Protein AF-A0A933IF25-F1 (afdb_monomer)

Foldseek 3Di:
DDCVVVVVVVVCCVLPPVCPVVVVVCVVPPVAAEDEDEDDDDPVVVCVVVVHHYDYDDDNPPPDDCPVVPVPDDD

Nearest PDB structures (foldseek):
  6llq-assembly1_A  TM=3.844E-01  e=3.194E+00  unidentified
  3s4o-assembly2_B  TM=3.752E-01  e=2.978E+00  Leishmania major
  1r6h-assembly1_A  TM=4.211E-01  e=3.675E+00  Homo sapiens

Solvent-accessible surface area (backbone atoms only — not comparable to full-atom values): 4840 Å² total; per-residue (Å²): 132,77,66,62,69,57,52,52,58,50,49,59,59,74,72,45,83,83,42,57,70,57,52,58,49,37,72,77,32,79,91,49,51,72,44,82,34,52,79,94,77,62,75,50,66,60,40,42,74,71,66,28,44,66,38,81,50,86,76,55,77,91,82,49,83,53,70,74,50,57,78,73,43,89,129

pLDDT: mean 92.72, std 7.08, range [61.38, 98.44]

Sequence (75 aa):
MPITPIIERCRARLEDIELGGVREWKARHPGGRAVGCFPVYTPVEIIHAAGMLPVGLFGGGNTIELANADARFQS

Mean predicted aligned error: 4.29 Å

Radius of gyration: 15.27 Å; Cα contacts (8 Å, |Δi|>4): 47; chains: 1; bounding box: 39×23×40 Å

Secondary structure (DSSP, 8-state):
--SHHHHHHHHHHHS-TT-HHHHHHHHHSTT--EEEE-SS---HHHHHHTT-EEEE----GGGS-SHHHHTTS--

Structure (mmCIF, N/CA/C/O backbone):
data_AF-A0A933IF25-F1
#
_entry.id   AF-A0A933IF25-F1
#
loop_
_atom_site.group_PDB
_atom_site.id
_atom_site.type_symbol
_atom_site.label_atom_id
_atom_site.label_alt_id
_atom_site.label_comp_id
_atom_site.label_asym_id
_atom_site.label_entity_id
_atom_site.label_seq_id
_atom_site.pdbx_PDB_ins_code
_atom_site.Cartn_x
_atom_site.Cartn_y
_atom_site.Cartn_z
_atom_site.occupancy
_atom_site.B_iso_or_equiv
_atom_site.auth_seq_id
_atom_site.auth_comp_id
_atom_site.auth_asym_id
_atom_site.auth_atom_id
_atom_site.pdbx_PDB_model_num
ATOM 1 N N . MET A 1 1 ? -8.408 -5.579 -27.367 1.00 71.50 1 MET A N 1
ATOM 2 C CA . MET A 1 1 ? -7.621 -4.560 -26.637 1.00 71.50 1 MET A CA 1
ATOM 3 C C . MET A 1 1 ? -6.195 -5.080 -26.512 1.00 71.50 1 MET A C 1
ATOM 5 O O . MET A 1 1 ? -6.060 -6.230 -26.112 1.00 71.50 1 MET A O 1
ATOM 9 N N . PRO A 1 2 ? -5.154 -4.325 -26.902 1.00 91.69 2 PRO A N 1
ATOM 10 C CA . PRO A 1 2 ? -3.771 -4.756 -26.695 1.00 91.69 2 PRO A CA 1
ATOM 11 C C . PRO A 1 2 ? -3.457 -4.827 -25.192 1.00 91.69 2 PRO A C 1
ATOM 13 O O . PRO A 1 2 ? -4.001 -4.046 -24.416 1.00 91.69 2 PRO A O 1
ATOM 16 N N . ILE A 1 3 ? -2.598 -5.760 -24.774 1.00 96.12 3 ILE A N 1
ATOM 17 C CA . ILE A 1 3 ? -2.234 -5.960 -23.357 1.00 96.12 3 ILE A CA 1
ATOM 18 C C . ILE A 1 3 ? -1.280 -4.876 -22.829 1.00 96.12 3 ILE A C 1
ATOM 20 O O . ILE A 1 3 ? -1.297 -4.554 -21.643 1.00 96.12 3 ILE A O 1
ATOM 24 N N . THR A 1 4 ? -0.493 -4.259 -23.713 1.00 97.44 4 THR A N 1
ATOM 25 C CA . THR A 1 4 ? 0.547 -3.280 -23.364 1.00 97.44 4 THR A CA 1
ATOM 26 C C . THR A 1 4 ? 0.041 -2.120 -22.495 1.00 97.44 4 THR A C 1
ATOM 28 O O . THR A 1 4 ? 0.630 -1.888 -21.443 1.00 97.44 4 THR A O 1
ATOM 31 N N . PRO A 1 5 ? -1.083 -1.440 -22.807 1.00 96.88 5 PRO A N 1
ATOM 32 C CA . PRO A 1 5 ? -1.582 -0.347 -21.967 1.00 96.88 5 PRO A CA 1
ATOM 33 C C . PRO A 1 5 ? -2.001 -0.784 -20.555 1.00 96.88 5 PRO A C 1
ATOM 35 O O . PRO A 1 5 ? -2.001 0.023 -19.627 1.00 96.88 5 PRO A O 1
ATOM 38 N N . ILE A 1 6 ? -2.384 -2.053 -20.372 1.00 96.06 6 ILE A N 1
ATOM 39 C CA . ILE A 1 6 ? -2.712 -2.597 -19.048 1.00 96.06 6 ILE A CA 1
ATOM 40 C C . ILE A 1 6 ? -1.429 -2.757 -18.233 1.00 96.06 6 ILE A C 1
ATOM 42 O O . ILE A 1 6 ? -1.395 -2.329 -17.081 1.00 96.06 6 ILE A O 1
ATOM 46 N N . ILE A 1 7 ? -0.379 -3.311 -18.845 1.00 97.12 7 ILE A N 1
ATOM 47 C CA . ILE A 1 7 ? 0.933 -3.499 -18.214 1.00 97.12 7 ILE A CA 1
ATOM 48 C C . ILE A 1 7 ? 1.512 -2.153 -17.776 1.00 97.12 7 ILE A C 1
ATOM 50 O O . ILE A 1 7 ? 1.876 -2.012 -16.611 1.00 97.12 7 ILE A O 1
ATOM 54 N N . GLU A 1 8 ? 1.507 -1.150 -18.655 1.00 96.81 8 GLU A N 1
ATOM 55 C CA . GLU A 1 8 ? 2.027 0.186 -18.331 1.00 96.81 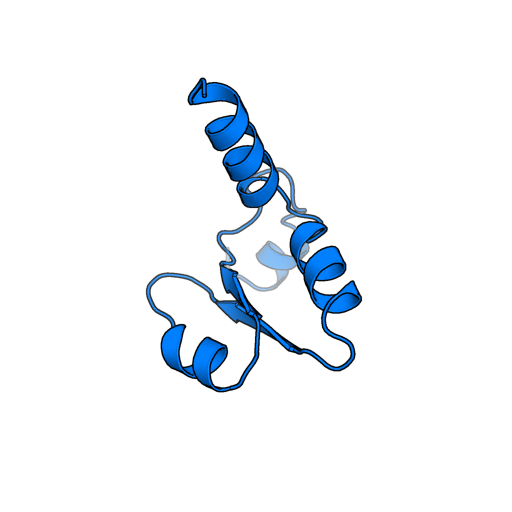8 GLU A CA 1
ATOM 56 C C . GLU A 1 8 ? 1.272 0.836 -17.165 1.00 96.81 8 GLU A C 1
ATOM 58 O O . GLU A 1 8 ? 1.873 1.389 -16.245 1.00 96.81 8 GLU A O 1
ATOM 63 N N . ARG A 1 9 ? -0.059 0.694 -17.125 1.00 94.19 9 ARG A N 1
ATOM 64 C CA . ARG A 1 9 ? -0.868 1.190 -16.000 1.00 94.19 9 ARG A CA 1
ATOM 65 C C . ARG A 1 9 ? -0.573 0.494 -14.672 1.00 94.19 9 ARG A C 1
ATOM 67 O O . ARG A 1 9 ? -0.744 1.123 -13.625 1.00 94.19 9 ARG A O 1
ATOM 74 N N . CYS A 1 10 ? -0.250 -0.796 -14.697 1.00 95.19 10 CYS A N 1
ATOM 75 C CA . CYS A 1 10 ? 0.119 -1.546 -13.498 1.00 95.19 10 CYS A CA 1
ATOM 76 C C . CYS A 1 10 ? 1.524 -1.155 -13.035 1.00 95.19 10 CYS A C 1
ATOM 78 O O . CYS A 1 10 ? 1.705 -0.858 -11.858 1.00 95.19 10 CYS A O 1
ATOM 80 N N . ARG A 1 11 ? 2.481 -1.076 -13.967 1.00 94.62 11 ARG A N 1
ATOM 81 C CA . ARG A 1 11 ? 3.860 -0.646 -13.715 1.00 94.62 11 ARG A CA 1
ATOM 82 C C . ARG A 1 11 ? 3.905 0.728 -13.053 1.00 94.62 11 ARG A C 1
ATOM 84 O O . ARG A 1 11 ? 4.459 0.850 -11.969 1.00 94.62 11 ARG A O 1
ATOM 91 N N . ALA A 1 12 ? 3.218 1.713 -13.633 1.00 93.69 12 ALA A N 1
ATOM 92 C CA . ALA A 1 12 ? 3.173 3.072 -13.096 1.00 93.69 12 ALA A CA 1
ATOM 93 C C . ALA A 1 12 ? 2.647 3.142 -11.650 1.00 93.69 12 ALA A C 1
ATOM 95 O O . ALA A 1 12 ? 3.036 4.030 -10.907 1.00 93.69 12 ALA A O 1
ATOM 96 N N . ARG A 1 13 ? 1.769 2.215 -11.237 1.00 91.94 13 ARG A N 1
ATOM 97 C CA . ARG A 1 13 ? 1.280 2.128 -9.848 1.00 91.94 13 ARG A CA 1
ATOM 98 C C . ARG A 1 13 ? 2.240 1.405 -8.912 1.00 91.94 13 ARG A C 1
ATOM 100 O O . ARG A 1 13 ? 2.257 1.714 -7.730 1.00 91.94 13 ARG A O 1
ATOM 107 N N . LEU A 1 14 ? 2.968 0.409 -9.412 1.00 91.75 14 LEU A N 1
ATOM 108 C CA . LEU A 1 14 ? 3.937 -0.350 -8.620 1.00 91.75 14 LEU A CA 1
ATOM 109 C C . LEU A 1 14 ? 5.193 0.474 -8.320 1.00 91.75 14 LEU A C 1
ATOM 111 O O . LEU A 1 14 ? 5.763 0.339 -7.246 1.00 91.75 14 LEU A O 1
ATOM 115 N N . GLU A 1 15 ? 5.602 1.321 -9.262 1.00 91.31 15 GLU A N 1
ATOM 116 C CA . GLU A 1 15 ? 6.800 2.164 -9.168 1.00 91.31 15 GLU A CA 1
ATOM 117 C C . GLU A 1 15 ? 6.512 3.541 -8.513 1.00 91.31 15 GLU A C 1
ATOM 119 O O . GLU A 1 15 ? 7.406 4.375 -8.393 1.00 91.31 15 GLU A O 1
ATOM 124 N N . ASP A 1 16 ? 5.274 3.790 -8.066 1.00 92.81 16 ASP A N 1
ATOM 125 C CA . ASP A 1 16 ? 4.839 5.049 -7.442 1.00 92.81 16 ASP A CA 1
ATOM 126 C C . ASP A 1 16 ? 5.263 5.143 -5.966 1.00 92.81 16 ASP A C 1
ATOM 128 O O . ASP A 1 16 ? 4.534 4.754 -5.050 1.00 92.81 16 ASP A O 1
ATOM 132 N N . ILE A 1 17 ? 6.447 5.708 -5.734 1.00 91.62 17 ILE A N 1
ATOM 133 C CA . ILE A 1 17 ? 6.991 5.961 -4.389 1.00 91.62 17 ILE A CA 1
ATOM 134 C C . ILE A 1 17 ? 6.362 7.179 -3.692 1.00 91.62 17 ILE A C 1
ATOM 136 O O . ILE A 1 17 ? 6.459 7.312 -2.474 1.00 91.62 17 ILE A O 1
ATOM 140 N N . GLU A 1 18 ? 5.687 8.049 -4.446 1.00 92.25 18 GLU A N 1
ATOM 141 C CA . GLU A 1 18 ? 5.058 9.283 -3.947 1.00 92.25 18 GLU A CA 1
ATOM 142 C C . GLU A 1 18 ? 3.612 9.058 -3.465 1.00 92.25 18 GLU A C 1
ATOM 144 O O . GLU A 1 18 ? 2.936 9.975 -2.966 1.00 92.25 18 GLU A O 1
ATOM 149 N N . LEU A 1 19 ? 3.132 7.815 -3.593 1.00 94.69 19 LEU A N 1
ATOM 150 C CA . LEU A 1 19 ? 1.793 7.369 -3.220 1.00 94.69 19 LEU A CA 1
ATOM 151 C C . LEU A 1 19 ? 0.690 8.175 -3.932 1.00 94.69 19 LEU A C 1
ATOM 153 O O . LEU A 1 19 ? -0.397 8.389 -3.378 1.00 94.69 19 LEU A O 1
ATOM 157 N N . GLY A 1 20 ? 0.944 8.625 -5.163 1.00 96.19 20 GLY A N 1
ATOM 158 C CA . GLY A 1 20 ? -0.021 9.319 -6.015 1.00 96.19 20 GLY A CA 1
ATOM 159 C C . GLY A 1 20 ? -1.325 8.535 -6.182 1.00 96.19 20 GLY A C 1
ATOM 160 O O . GLY A 1 20 ? -2.408 9.074 -5.941 1.00 96.19 20 GLY A O 1
ATOM 161 N N . GLY A 1 21 ? -1.241 7.231 -6.454 1.00 95.50 21 GLY A N 1
ATOM 162 C CA . GLY A 1 21 ? -2.414 6.358 -6.568 1.00 95.50 21 GLY A CA 1
ATOM 163 C C . GLY A 1 21 ? -3.244 6.270 -5.278 1.00 95.50 21 GLY A C 1
ATOM 164 O O . GLY A 1 21 ? -4.476 6.190 -5.327 1.00 95.50 21 GLY A O 1
ATOM 165 N N . VAL A 1 22 ? -2.594 6.349 -4.110 1.00 97.31 22 VAL A N 1
ATOM 166 C CA . VAL A 1 22 ? -3.274 6.389 -2.803 1.00 97.31 22 VAL A CA 1
ATOM 167 C C . VAL A 1 22 ? -3.995 7.723 -2.621 1.00 97.31 22 VAL A C 1
ATOM 169 O O . VAL A 1 22 ? -5.144 7.745 -2.175 1.00 97.31 22 VAL A O 1
ATOM 172 N N . ARG A 1 23 ? -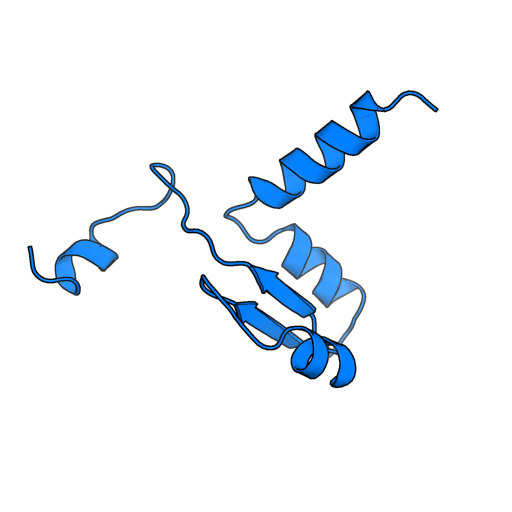3.363 8.842 -2.998 1.00 97.38 23 ARG A N 1
ATOM 173 C CA . ARG A 1 23 ? -3.977 10.180 -2.943 1.00 97.38 23 ARG A CA 1
ATOM 174 C C . ARG A 1 23 ? -5.207 10.263 -3.846 1.00 97.38 23 ARG A C 1
ATOM 176 O O . ARG A 1 23 ? -6.260 10.703 -3.388 1.00 97.38 23 ARG A O 1
ATOM 183 N N . GLU A 1 24 ? -5.112 9.768 -5.079 1.00 9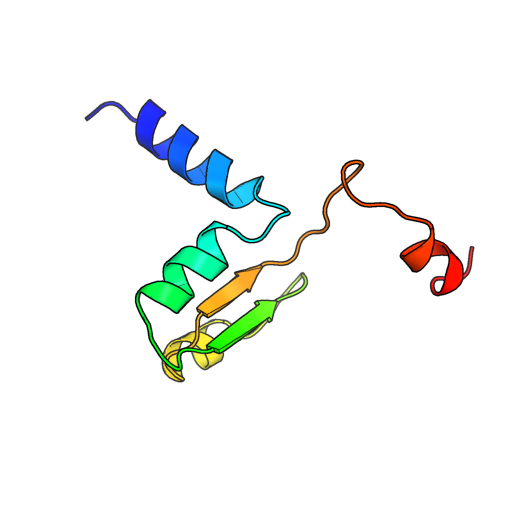7.12 24 GLU A N 1
ATOM 184 C CA . GLU A 1 24 ? -6.242 9.680 -6.014 1.00 97.12 24 GLU A CA 1
ATOM 185 C C . GLU A 1 24 ? -7.383 8.811 -5.477 1.00 97.12 24 GLU A C 1
ATOM 187 O O . GLU A 1 24 ? -8.562 9.127 -5.659 1.00 97.12 24 GLU A O 1
ATOM 192 N N . TRP A 1 25 ? -7.060 7.690 -4.824 1.00 97.50 25 TRP A N 1
ATOM 193 C CA . TRP A 1 25 ? -8.073 6.856 -4.187 1.00 97.50 25 TRP A CA 1
ATOM 194 C C . TRP A 1 25 ? -8.767 7.604 -3.045 1.00 97.50 25 TRP A C 1
ATOM 196 O O . TRP A 1 25 ? -9.995 7.635 -3.018 1.00 97.50 25 TRP A O 1
ATOM 206 N N . LYS A 1 26 ? -8.018 8.276 -2.162 1.00 97.62 26 LYS A N 1
ATOM 207 C CA . LYS A 1 26 ? -8.586 9.055 -1.047 1.00 97.62 26 LYS A CA 1
ATOM 208 C C . LYS A 1 26 ? -9.439 10.232 -1.521 1.00 97.62 26 LYS A C 1
ATOM 210 O O . LYS A 1 26 ? -10.462 10.511 -0.908 1.00 97.62 26 LYS A O 1
ATOM 215 N N . ALA A 1 27 ? -9.067 10.890 -2.620 1.00 97.94 27 ALA A N 1
ATOM 216 C CA . ALA A 1 27 ? -9.874 11.960 -3.212 1.00 97.94 27 ALA A CA 1
ATOM 217 C C . ALA A 1 27 ? -11.256 11.460 -3.675 1.00 97.94 27 ALA A C 1
ATOM 219 O O . ALA A 1 27 ? -12.248 12.172 -3.546 1.00 97.94 27 ALA A O 1
ATOM 220 N N . ARG A 1 28 ? 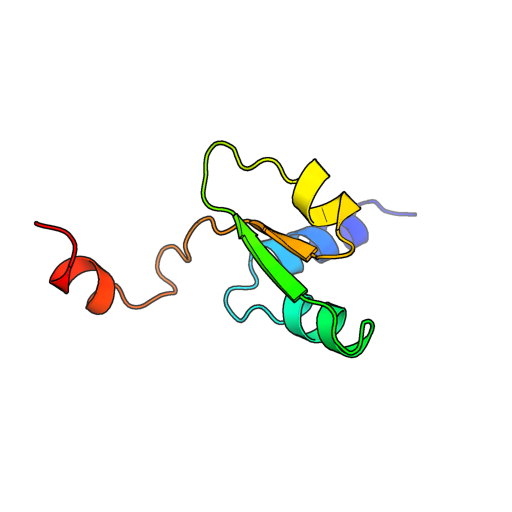-11.333 10.215 -4.167 1.00 97.94 28 ARG A N 1
ATOM 221 C CA . ARG A 1 28 ? -12.589 9.559 -4.575 1.00 97.94 28 ARG A CA 1
ATOM 222 C C . ARG A 1 28 ? -13.366 8.925 -3.418 1.00 97.94 28 ARG A C 1
ATOM 224 O O . ARG A 1 28 ? -14.533 8.599 -3.599 1.00 97.94 28 ARG A O 1
ATOM 231 N N . HIS A 1 29 ? -12.742 8.764 -2.252 1.00 97.69 29 HIS A N 1
ATOM 232 C CA . HIS A 1 29 ? -13.349 8.183 -1.052 1.00 97.69 29 HIS A CA 1
ATOM 233 C C . HIS A 1 29 ? -13.151 9.133 0.140 1.00 97.69 29 HIS A C 1
ATOM 235 O O . HIS A 1 29 ? -12.296 8.871 0.992 1.00 97.69 29 HIS A O 1
ATOM 241 N N . PRO A 1 30 ? -13.898 10.254 0.216 1.00 96.56 30 PRO A N 1
ATOM 242 C CA . PRO A 1 30 ? -13.786 11.197 1.325 1.00 96.56 30 PRO A CA 1
ATOM 243 C C . PRO A 1 30 ? -13.975 10.502 2.677 1.00 96.56 30 PRO A C 1
ATOM 245 O O . PRO A 1 30 ? -14.921 9.744 2.872 1.00 96.56 30 PRO A O 1
ATOM 248 N N . GLY A 1 31 ? -13.048 10.728 3.609 1.00 95.44 31 GLY A N 1
ATOM 249 C CA . GLY A 1 31 ? -13.028 10.040 4.909 1.00 95.44 31 GLY A CA 1
ATOM 250 C C . GLY A 1 31 ? -12.493 8.599 4.874 1.00 95.44 31 GLY A C 1
ATOM 251 O O . GLY A 1 31 ? -12.271 8.011 5.933 1.00 95.44 31 GLY A O 1
ATOM 252 N N . GLY A 1 32 ? -12.221 8.049 3.687 1.00 96.69 32 GLY A N 1
ATOM 253 C CA . GLY A 1 32 ? -11.598 6.744 3.498 1.00 96.69 32 GLY A CA 1
ATOM 254 C C . GLY A 1 32 ? -10.181 6.693 4.071 1.00 96.69 32 GLY A C 1
ATOM 255 O O . GLY A 1 32 ? -9.396 7.646 3.975 1.00 96.69 32 GLY A O 1
ATOM 256 N N . ARG A 1 33 ? -9.838 5.554 4.674 1.00 98.12 33 ARG A N 1
ATOM 257 C CA . ARG A 1 33 ? -8.512 5.302 5.251 1.00 98.12 33 ARG A CA 1
ATOM 258 C C . ARG A 1 33 ? -7.718 4.354 4.360 1.00 98.12 33 ARG A C 1
ATOM 260 O O . ARG A 1 33 ? -8.292 3.509 3.681 1.00 98.12 33 ARG A O 1
ATOM 267 N N . ALA A 1 34 ? -6.401 4.505 4.383 1.00 98.12 34 ALA A N 1
ATOM 268 C CA . ALA A 1 34 ? -5.461 3.605 3.729 1.00 98.12 34 ALA A CA 1
ATOM 269 C C . ALA A 1 34 ? -4.539 2.998 4.791 1.00 98.12 34 ALA A C 1
ATOM 271 O O . ALA A 1 34 ? -4.174 3.688 5.745 1.00 98.12 34 ALA A O 1
ATOM 272 N N . VAL A 1 35 ? -4.184 1.725 4.633 1.00 98.25 35 VAL A N 1
ATOM 273 C CA . VAL A 1 35 ? -3.368 0.963 5.586 1.00 98.25 35 VAL A CA 1
ATOM 274 C C . VAL A 1 35 ? -2.143 0.415 4.865 1.00 98.25 35 VAL A C 1
ATOM 276 O O . VAL A 1 35 ? -2.270 -0.348 3.908 1.00 98.25 35 VAL A O 1
ATOM 279 N N . GLY A 1 36 ? -0.957 0.809 5.331 1.00 97.19 36 GLY A N 1
ATOM 280 C CA . GLY A 1 36 ? 0.316 0.289 4.838 1.00 97.19 36 GLY A CA 1
ATOM 281 C C . GLY A 1 36 ? 0.530 -1.161 5.273 1.00 97.19 36 GLY A C 1
ATOM 282 O O . GLY A 1 36 ? 0.407 -1.478 6.452 1.00 97.19 36 GLY A O 1
ATOM 283 N N . CYS A 1 37 ? 0.845 -2.027 4.317 1.00 97.44 37 CYS A N 1
ATOM 284 C CA . CYS A 1 37 ? 1.001 -3.467 4.480 1.00 97.44 37 CYS A CA 1
ATOM 285 C C . CYS A 1 37 ? 2.434 -3.845 4.089 1.00 97.44 37 CYS A C 1
ATOM 287 O O . CYS A 1 37 ? 2.766 -3.872 2.901 1.00 97.44 37 CYS A O 1
ATOM 289 N N . PHE A 1 38 ? 3.290 -4.105 5.077 1.00 95.19 38 PHE A N 1
ATOM 290 C CA . PHE A 1 38 ? 4.640 -4.609 4.820 1.00 95.19 38 PHE A CA 1
ATOM 291 C C . PHE A 1 38 ? 4.612 -6.118 4.504 1.00 95.19 38 PHE A C 1
ATOM 293 O O . PHE A 1 38 ? 3.700 -6.825 4.948 1.00 95.19 38 PHE A O 1
ATOM 300 N N . PRO A 1 39 ? 5.602 -6.631 3.751 1.00 93.25 39 PRO A N 1
ATOM 301 C CA . PRO A 1 39 ? 5.783 -8.061 3.535 1.00 93.25 39 PRO A CA 1
ATOM 302 C C . PRO A 1 39 ? 5.955 -8.844 4.848 1.00 93.25 39 PRO A C 1
ATOM 304 O O . PRO A 1 39 ? 6.415 -8.306 5.850 1.00 93.25 39 PRO A O 1
ATOM 307 N N . VAL A 1 40 ? 5.662 -10.147 4.882 1.00 93.12 40 VAL A N 1
ATOM 308 C CA . VAL A 1 40 ? 5.221 -10.994 3.750 1.00 93.12 40 VAL A CA 1
ATOM 309 C C . VAL A 1 40 ? 3.700 -11.153 3.697 1.00 93.12 40 VAL A C 1
ATOM 311 O O . VAL A 1 40 ? 3.137 -11.231 2.610 1.00 93.12 40 VAL A O 1
ATOM 314 N N . TYR A 1 41 ? 3.029 -11.164 4.850 1.00 94.56 41 TYR A N 1
ATOM 315 C CA . TYR A 1 41 ? 1.580 -11.322 4.937 1.00 94.56 41 TYR A CA 1
ATOM 316 C C . TYR A 1 41 ? 0.961 -10.266 5.852 1.00 94.56 41 TYR A C 1
ATOM 318 O O . TYR A 1 41 ? 1.404 -10.048 6.976 1.00 94.56 41 TYR A O 1
ATOM 326 N N . THR A 1 42 ? -0.107 -9.648 5.356 1.00 96.69 42 THR A N 1
ATOM 327 C CA . THR A 1 42 ? -1.044 -8.800 6.097 1.00 96.69 42 THR A CA 1
ATOM 328 C C . THR A 1 42 ? -2.452 -9.284 5.732 1.00 96.69 42 THR A C 1
ATOM 330 O O . THR A 1 42 ? -2.669 -9.572 4.554 1.00 96.69 42 THR A O 1
ATOM 333 N N . PRO A 1 43 ? -3.415 -9.369 6.670 1.00 96.94 43 PRO A N 1
ATOM 334 C CA . PRO A 1 43 ? -4.790 -9.779 6.367 1.00 96.94 43 PRO A CA 1
ATOM 335 C C . PRO A 1 43 ? -5.546 -8.674 5.606 1.00 96.94 43 PRO A C 1
ATOM 337 O O . PRO A 1 43 ? -6.362 -7.936 6.171 1.00 96.94 43 PRO A O 1
ATOM 340 N N . VAL A 1 44 ? -5.237 -8.516 4.317 1.00 97.94 44 VAL A N 1
ATOM 341 C CA . VAL A 1 44 ? -5.764 -7.454 3.443 1.00 97.94 44 VAL A CA 1
ATOM 342 C C . VAL A 1 44 ? -7.281 -7.521 3.291 1.00 97.94 44 VAL A C 1
ATOM 344 O O . VAL A 1 44 ? -7.927 -6.495 3.080 1.00 97.94 44 VAL A O 1
ATOM 347 N N . GLU A 1 45 ? -7.859 -8.704 3.464 1.00 98.12 45 GLU A N 1
ATOM 348 C CA . GLU A 1 45 ? -9.292 -8.962 3.436 1.00 98.12 45 GLU A CA 1
ATOM 349 C C . GLU A 1 45 ? -10.015 -8.214 4.559 1.00 98.12 45 GLU A C 1
ATOM 351 O O . GLU A 1 45 ? -11.080 -7.648 4.323 1.00 98.12 45 GLU A O 1
ATOM 356 N N . ILE A 1 46 ? -9.426 -8.139 5.760 1.00 98.31 46 ILE A N 1
ATOM 357 C CA . ILE A 1 46 ? -10.012 -7.414 6.900 1.00 98.31 46 ILE A CA 1
ATOM 358 C C . ILE A 1 46 ? -9.992 -5.905 6.638 1.00 98.31 46 ILE A C 1
ATOM 360 O O . ILE A 1 46 ? -10.974 -5.208 6.891 1.00 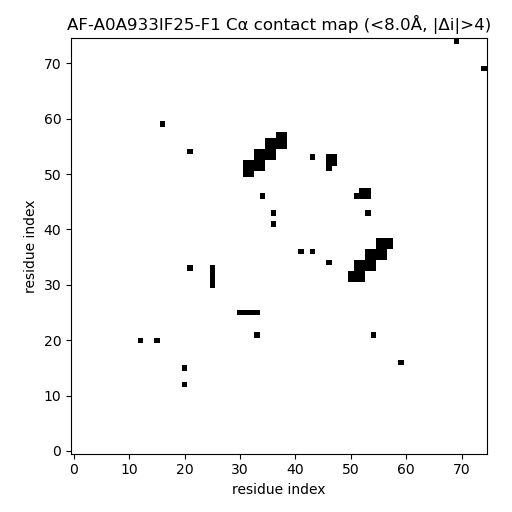98.31 46 ILE A O 1
ATOM 364 N N . ILE A 1 47 ? -8.884 -5.396 6.093 1.00 98.38 47 ILE A N 1
ATOM 365 C CA . ILE A 1 47 ? -8.727 -3.978 5.739 1.00 98.38 47 ILE A CA 1
ATOM 366 C C . ILE A 1 47 ? -9.757 -3.589 4.673 1.00 98.38 47 ILE A C 1
ATOM 368 O O . ILE A 1 47 ? -10.455 -2.586 4.825 1.00 98.38 47 ILE A O 1
ATOM 372 N N . HIS A 1 48 ? -9.889 -4.412 3.629 1.00 97.81 48 HIS A N 1
ATOM 373 C CA . HIS A 1 48 ? -10.882 -4.217 2.578 1.00 97.81 48 HIS A CA 1
ATOM 374 C C . HIS A 1 48 ? -12.302 -4.253 3.154 1.00 97.81 48 HIS A C 1
ATOM 376 O O . HIS A 1 48 ? -13.074 -3.327 2.914 1.00 97.81 48 HIS A O 1
ATOM 382 N N . ALA A 1 49 ? -12.647 -5.271 3.949 1.00 98.06 49 ALA A N 1
ATOM 383 C CA . ALA A 1 49 ? -13.979 -5.414 4.539 1.00 98.06 49 ALA A CA 1
ATOM 384 C C . ALA A 1 49 ? -14.375 -4.214 5.417 1.00 98.06 49 ALA A C 1
ATOM 386 O O . ALA A 1 49 ? -15.550 -3.863 5.491 1.00 98.06 49 ALA A O 1
ATOM 387 N N . ALA A 1 50 ? -13.400 -3.538 6.028 1.00 97.75 50 ALA A N 1
ATOM 388 C CA . ALA A 1 50 ? -13.605 -2.305 6.782 1.00 97.75 50 ALA A CA 1
ATOM 389 C C . ALA A 1 50 ? -13.752 -1.036 5.907 1.00 97.75 50 ALA A C 1
ATOM 391 O O . ALA A 1 50 ? -13.789 0.074 6.438 1.00 97.75 50 ALA A O 1
ATOM 392 N N . GLY A 1 51 ? -13.810 -1.167 4.578 1.00 96.81 51 GLY A N 1
ATOM 393 C CA . GLY A 1 51 ? -13.935 -0.049 3.638 1.00 96.81 51 GLY A CA 1
ATOM 394 C C . GLY A 1 51 ? -12.650 0.767 3.466 1.00 96.81 51 GLY A C 1
ATOM 395 O O . GLY A 1 51 ? -12.704 1.934 3.072 1.00 96.81 51 GLY A O 1
ATOM 396 N N . MET A 1 52 ? -11.492 0.187 3.791 1.00 98.44 52 MET A N 1
ATOM 397 C CA . MET A 1 52 ? -10.188 0.847 3.715 1.00 98.44 52 MET A CA 1
ATOM 398 C C . MET A 1 52 ? -9.360 0.320 2.537 1.00 98.44 52 MET A C 1
ATOM 400 O O . MET A 1 52 ? -9.565 -0.795 2.061 1.00 98.44 52 MET A O 1
ATOM 404 N N . LEU A 1 53 ? -8.390 1.116 2.079 1.00 98.31 53 LEU A N 1
ATOM 405 C CA . LEU A 1 53 ? -7.445 0.720 1.033 1.00 98.31 53 LEU A CA 1
ATOM 406 C C . LEU A 1 53 ? -6.217 0.014 1.638 1.00 98.31 53 LEU A C 1
ATOM 408 O O . LEU A 1 53 ? -5.421 0.687 2.300 1.00 98.31 53 LEU A O 1
ATOM 412 N N . PRO A 1 54 ? -5.993 -1.288 1.393 1.00 98.00 54 PRO A N 1
ATOM 413 C CA . PRO A 1 54 ? -4.702 -1.910 1.672 1.00 98.00 54 PRO A CA 1
ATOM 414 C C . PRO A 1 54 ? -3.651 -1.425 0.660 1.00 98.00 54 PRO A C 1
ATOM 416 O O . PRO A 1 54 ? -3.886 -1.437 -0.548 1.00 98.00 54 PRO A O 1
ATOM 419 N N . VAL A 1 55 ? -2.488 -0.995 1.150 1.00 97.38 55 VAL A N 1
ATOM 420 C CA . VAL A 1 55 ? -1.379 -0.464 0.342 1.00 97.38 55 VAL A CA 1
ATOM 421 C C . VAL A 1 55 ? -0.118 -1.265 0.638 1.00 97.38 55 VAL A C 1
ATOM 423 O O . VAL A 1 55 ? 0.404 -1.191 1.745 1.00 97.38 55 VAL A O 1
ATOM 426 N N . GLY A 1 56 ? 0.385 -2.024 -0.334 1.00 95.69 56 GLY A N 1
ATOM 427 C CA . GLY A 1 56 ? 1.640 -2.766 -0.181 1.00 95.69 56 GLY A CA 1
ATOM 428 C C . GLY A 1 56 ? 2.852 -1.833 -0.106 1.00 95.69 56 GLY A C 1
ATOM 429 O O . GLY 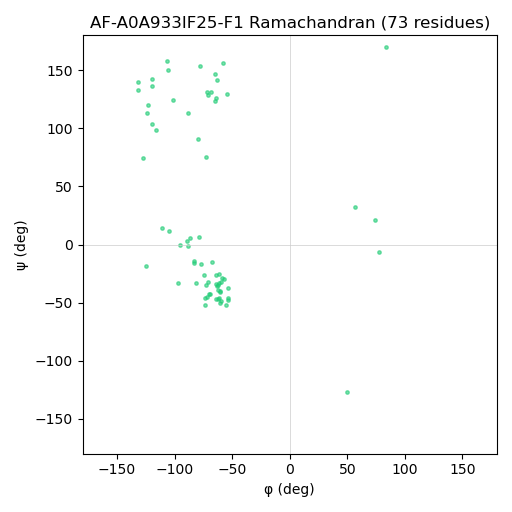A 1 56 ? 2.991 -0.949 -0.947 1.00 95.69 56 GLY A O 1
ATOM 430 N N . LEU A 1 57 ? 3.728 -2.037 0.880 1.00 94.38 57 LEU A N 1
ATOM 431 C CA . LEU A 1 57 ? 4.951 -1.254 1.084 1.00 94.38 57 LEU A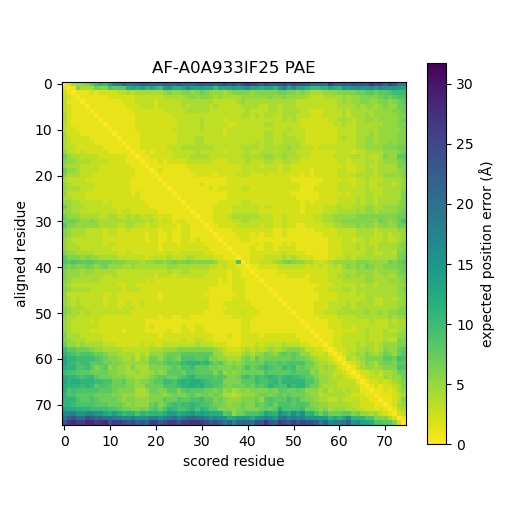 CA 1
ATOM 432 C C . LEU A 1 57 ? 6.184 -2.151 0.922 1.00 94.38 57 LEU A C 1
ATOM 434 O O . LEU A 1 57 ? 6.572 -2.849 1.853 1.00 94.38 57 LEU A O 1
ATOM 438 N N . PHE A 1 58 ? 6.809 -2.126 -0.257 1.00 91.12 58 PHE A N 1
ATOM 439 C CA . PHE A 1 58 ? 7.935 -3.009 -0.614 1.00 91.12 58 PHE A CA 1
ATOM 440 C C . PHE A 1 58 ? 9.308 -2.309 -0.608 1.00 91.12 58 PHE A C 1
ATOM 442 O O . PHE A 1 58 ? 10.296 -2.874 -1.069 1.00 91.12 58 PHE A O 1
ATOM 449 N N . GLY A 1 59 ? 9.378 -1.092 -0.061 1.00 87.81 59 GLY A N 1
ATOM 450 C CA . GLY A 1 59 ? 10.565 -0.235 -0.113 1.00 87.81 59 GLY A CA 1
ATOM 451 C C . GLY A 1 59 ? 10.665 0.561 -1.418 1.00 87.81 59 GLY A C 1
ATOM 452 O O . GLY A 1 59 ? 9.899 0.343 -2.352 1.00 87.81 59 GLY A O 1
ATOM 453 N N . GLY A 1 60 ? 11.601 1.510 -1.466 1.00 86.31 60 GLY A N 1
ATOM 454 C CA . GLY A 1 60 ? 11.846 2.363 -2.639 1.00 86.31 60 GLY A CA 1
ATOM 455 C C . GLY A 1 60 ? 13.176 2.092 -3.339 1.00 86.31 60 GLY A C 1
ATOM 456 O O . GLY A 1 60 ? 13.637 2.919 -4.111 1.00 86.31 60 GLY A O 1
ATOM 457 N N . GLY A 1 61 ? 13.846 0.971 -3.050 1.00 83.00 61 GLY A N 1
ATOM 458 C CA . GLY A 1 61 ? 15.179 0.693 -3.597 1.00 83.00 61 GLY A CA 1
ATOM 459 C C . GLY A 1 61 ? 16.138 1.876 -3.401 1.00 83.00 61 GLY A C 1
ATOM 460 O O . GLY A 1 61 ? 16.258 2.398 -2.297 1.00 83.00 61 GLY A O 1
ATOM 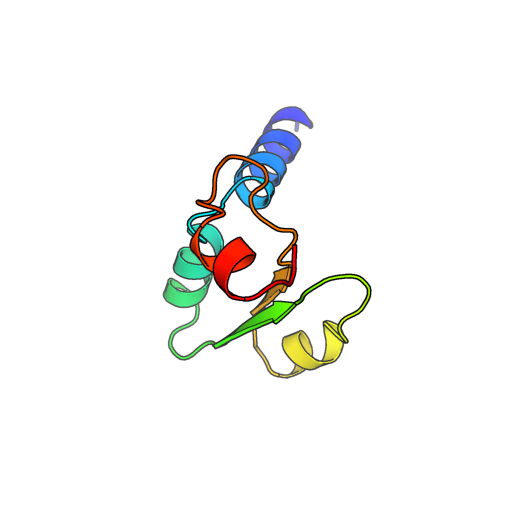461 N N . ASN A 1 62 ? 16.767 2.333 -4.488 1.00 83.44 62 ASN A N 1
ATOM 462 C CA . ASN A 1 62 ? 17.716 3.455 -4.473 1.00 83.44 62 ASN A CA 1
ATOM 463 C C . ASN A 1 62 ? 17.056 4.839 -4.621 1.00 83.44 62 ASN A C 1
ATOM 465 O O . ASN A 1 62 ? 17.762 5.833 -4.769 1.00 83.44 62 ASN A O 1
ATOM 469 N N . THR A 1 63 ? 15.723 4.926 -4.641 1.00 84.38 63 THR A N 1
ATOM 470 C CA . THR A 1 63 ? 15.006 6.200 -4.825 1.00 84.38 63 THR A CA 1
ATOM 471 C C . THR A 1 63 ? 14.584 6.846 -3.506 1.00 84.38 63 THR A C 1
ATOM 473 O O . THR A 1 63 ? 13.979 7.914 -3.526 1.00 84.38 63 THR A O 1
ATOM 476 N N . ILE A 1 64 ? 14.879 6.215 -2.365 1.00 84.62 64 ILE A N 1
ATOM 477 C CA . ILE A 1 64 ? 14.603 6.742 -1.025 1.00 84.62 64 ILE A CA 1
ATOM 478 C C . ILE A 1 64 ? 15.924 6.891 -0.270 1.00 84.62 64 ILE A C 1
ATOM 480 O O . ILE A 1 64 ? 16.777 6.007 -0.306 1.00 84.62 64 ILE A O 1
ATOM 484 N N . GLU A 1 65 ? 16.086 8.017 0.422 1.00 84.94 65 GLU A N 1
ATOM 485 C CA . GLU A 1 65 ? 17.268 8.287 1.237 1.00 84.94 65 GLU A CA 1
ATOM 486 C C . GLU A 1 65 ? 17.371 7.304 2.417 1.00 84.94 65 GLU A C 1
ATOM 488 O O . GLU A 1 65 ? 16.467 7.202 3.251 1.00 84.94 65 GLU A O 1
ATOM 493 N N . LEU A 1 66 ? 18.505 6.603 2.504 1.00 84.88 66 LEU A N 1
ATOM 494 C CA . LEU A 1 66 ? 18.741 5.561 3.507 1.00 84.88 66 LEU A CA 1
ATOM 495 C C . LEU A 1 66 ? 19.203 6.105 4.862 1.00 84.88 66 LEU A C 1
ATOM 497 O O . LEU A 1 66 ? 19.071 5.402 5.856 1.00 84.88 66 LEU A O 1
ATOM 501 N N . ALA A 1 67 ? 19.655 7.361 4.946 1.00 85.56 67 ALA A N 1
ATOM 502 C CA . ALA A 1 67 ? 20.212 7.934 6.175 1.00 85.56 67 ALA A CA 1
ATOM 503 C C . ALA A 1 67 ? 19.273 7.787 7.389 1.00 85.56 67 ALA A C 1
ATOM 505 O O . ALA A 1 67 ? 19.707 7.498 8.504 1.00 85.56 67 ALA A O 1
ATOM 506 N N . ASN A 1 68 ? 17.960 7.930 7.173 1.00 84.12 68 ASN A N 1
ATOM 507 C CA . ASN A 1 68 ? 16.963 7.742 8.227 1.00 84.12 68 ASN A CA 1
ATOM 508 C C . ASN A 1 68 ? 16.785 6.283 8.660 1.00 84.12 68 ASN A C 1
ATOM 510 O O . ASN A 1 68 ? 16.447 6.044 9.825 1.00 84.12 68 ASN A O 1
ATOM 514 N N . ALA A 1 69 ? 16.966 5.343 7.733 1.00 86.06 69 ALA A N 1
ATOM 515 C CA . ALA A 1 69 ? 16.940 3.918 8.014 1.00 86.06 69 ALA A CA 1
ATOM 516 C C . ALA A 1 69 ? 18.222 3.510 8.752 1.00 86.06 69 ALA A C 1
ATOM 518 O O . ALA A 1 69 ? 18.127 2.984 9.855 1.00 86.06 69 ALA A O 1
ATOM 519 N N . ASP A 1 70 ? 19.398 3.854 8.227 1.00 86.69 70 ASP A N 1
ATOM 520 C CA . ASP A 1 70 ? 20.703 3.495 8.803 1.00 86.69 70 ASP A CA 1
ATOM 521 C C . ASP A 1 70 ? 20.897 4.044 10.223 1.00 86.69 70 ASP A C 1
ATOM 523 O O . ASP A 1 70 ? 21.503 3.404 11.073 1.00 86.69 70 ASP A O 1
ATOM 527 N N . ALA A 1 71 ? 20.327 5.211 10.540 1.00 89.25 71 ALA A N 1
ATOM 528 C CA . ALA A 1 71 ? 20.372 5.756 11.898 1.00 89.25 71 ALA A CA 1
ATOM 529 C C . ALA A 1 71 ? 19.567 4.936 12.934 1.00 89.25 71 ALA A C 1
ATOM 531 O O . ALA A 1 71 ? 19.689 5.176 14.136 1.00 89.25 71 ALA A O 1
ATOM 532 N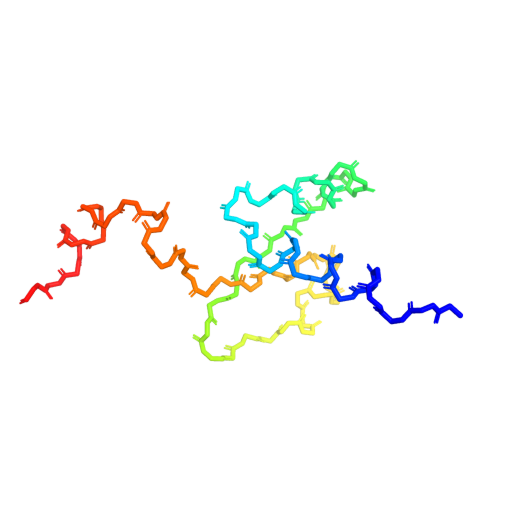 N . ARG A 1 72 ? 18.685 4.030 12.490 1.00 86.31 72 ARG A N 1
ATOM 533 C CA . ARG A 1 72 ? 17.728 3.280 13.331 1.00 86.31 72 ARG A CA 1
ATOM 534 C C . ARG A 1 72 ? 17.837 1.768 13.178 1.00 86.31 72 ARG A C 1
ATOM 536 O O . ARG A 1 72 ? 17.359 1.040 14.045 1.00 86.31 72 ARG A O 1
ATOM 543 N N . PHE A 1 73 ? 18.456 1.310 12.100 1.00 83.00 73 PHE A N 1
ATOM 544 C CA . PHE A 1 73 ? 18.828 -0.074 11.889 1.00 83.00 73 PHE A CA 1
ATOM 545 C C . PHE A 1 73 ? 20.318 -0.213 12.174 1.00 83.00 73 PHE A C 1
ATOM 547 O O . PHE A 1 73 ? 21.134 0.529 11.644 1.00 83.00 73 PHE A O 1
ATOM 554 N N . GLN A 1 74 ? 20.651 -1.128 13.081 1.00 68.56 74 GLN A N 1
ATOM 555 C CA . GLN A 1 74 ? 22.027 -1.361 13.497 1.00 68.56 74 GLN A CA 1
ATOM 556 C C . GLN A 1 74 ? 22.837 -1.868 12.294 1.00 68.56 74 GLN A C 1
ATOM 558 O O . GLN A 1 74 ? 22.417 -2.830 11.646 1.00 68.56 74 GLN A O 1
ATOM 563 N N . SER A 1 75 ? 23.945 -1.189 11.994 1.00 61.38 75 SER A N 1
ATOM 564 C CA . SER A 1 75 ? 24.897 -1.550 10.941 1.00 61.38 75 SER A CA 1
ATOM 565 C C . SER A 1 75 ? 25.739 -2.777 11.273 1.00 61.38 75 SER A C 1
ATOM 567 O O . SER A 1 75 ? 25.972 -3.052 12.475 1.00 61.38 75 SER A O 1
#